Protein AF-A0A351T6T7-F1 (afdb_monomer)

pLDDT: mean 95.89, std 3.23, range [69.88, 98.38]

Secondary structure (DSSP, 8-state):
-HHHHHHHHHHHHHTT----HHHHHHHHHHHHHHHHS-GGGS-HHHHHHHHHHHHHHHHHHHHHHHHHHHHHIIIIITSSSHHHHHHHHHHHHHHHHH-

Mean predicted aligned error: 4.08 Å

Foldseek 3Di:
DVVQLVVVVVVCVVVVHDDDSVVSVVVVVQVVQCVVPHNVSDPVVVVVVVVVCVVVVVVVVVVVVVVVVVCCCVQAVPDPPNPVSCVPVVVVVVVVVVD

Radius of gyration: 21.48 Å; Cα contacts (8 Å, |Δi|>4): 43; chains: 1; bounding box: 45×31×56 Å

Structure (mmCIF, N/CA/C/O backbone):
data_AF-A0A351T6T7-F1
#
_entry.i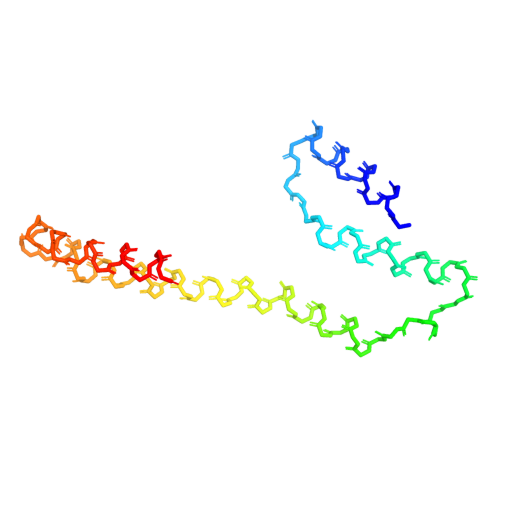d   AF-A0A351T6T7-F1
#
loop_
_atom_site.group_PDB
_atom_site.id
_atom_site.type_symbol
_atom_site.label_atom_id
_atom_site.label_alt_id
_atom_site.label_comp_id
_atom_site.label_asym_id
_atom_site.label_entity_id
_atom_site.label_seq_id
_atom_site.pdbx_PDB_ins_code
_atom_site.Cartn_x
_atom_site.Cartn_y
_atom_site.Cartn_z
_atom_site.occupancy
_atom_site.B_iso_or_equiv
_atom_site.auth_seq_id
_atom_site.auth_comp_id
_atom_site.auth_asym_id
_atom_site.auth_atom_id
_atom_site.pdbx_PDB_model_num
ATOM 1 N N . ALA A 1 1 ? 16.573 1.457 -13.685 1.00 89.25 1 ALA A N 1
ATOM 2 C CA . ALA A 1 1 ? 15.452 1.278 -12.738 1.00 89.25 1 ALA A CA 1
ATOM 3 C C . ALA A 1 1 ? 15.677 1.988 -11.398 1.00 89.25 1 ALA A C 1
ATOM 5 O O . ALA A 1 1 ? 15.008 2.983 -11.159 1.00 89.25 1 ALA A O 1
ATOM 6 N N . LEU A 1 2 ? 16.620 1.540 -10.552 1.00 95.50 2 LEU A N 1
ATOM 7 C CA . LEU A 1 2 ? 16.815 2.083 -9.192 1.00 95.50 2 LEU A CA 1
ATOM 8 C C . LEU A 1 2 ? 17.095 3.592 -9.154 1.00 95.50 2 LEU A C 1
ATOM 10 O O . LEU A 1 2 ? 16.446 4.296 -8.395 1.00 95.50 2 LEU A O 1
ATOM 14 N N . LEU A 1 3 ? 17.999 4.094 -10.006 1.00 97.19 3 LEU A N 1
ATOM 15 C CA . LEU A 1 3 ? 18.301 5.531 -10.079 1.00 97.19 3 LEU A CA 1
ATOM 16 C C . LEU A 1 3 ? 17.068 6.364 -10.452 1.00 97.19 3 LEU A C 1
ATOM 18 O O . LEU A 1 3 ? 16.775 7.349 -9.789 1.00 97.19 3 LEU A O 1
ATOM 22 N N . ALA A 1 4 ? 16.311 5.940 -11.468 1.00 96.31 4 ALA A N 1
ATOM 23 C CA . ALA A 1 4 ? 15.098 6.636 -11.893 1.00 96.31 4 ALA A CA 1
ATOM 24 C C . ALA A 1 4 ? 14.037 6.665 -10.780 1.00 96.31 4 ALA A C 1
ATOM 26 O O . ALA A 1 4 ? 13.500 7.725 -10.470 1.00 96.31 4 ALA A O 1
ATOM 27 N N . ALA A 1 5 ? 13.781 5.519 -10.138 1.00 96.69 5 ALA A N 1
ATOM 28 C CA . ALA A 1 5 ? 12.847 5.437 -9.019 1.00 96.69 5 ALA A CA 1
ATOM 29 C C . ALA A 1 5 ? 13.321 6.278 -7.822 1.00 96.69 5 ALA A C 1
ATOM 31 O O . ALA A 1 5 ? 12.529 7.016 -7.252 1.00 96.69 5 ALA A O 1
ATOM 32 N N . GLY A 1 6 ? 14.608 6.219 -7.470 1.00 96.62 6 GLY A N 1
ATOM 33 C CA . GLY A 1 6 ? 15.187 6.9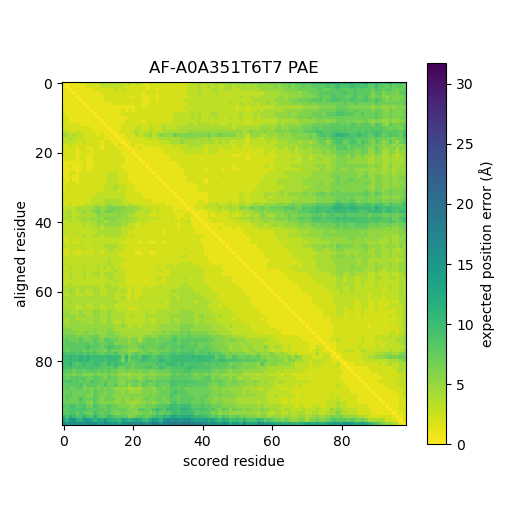93 -6.372 1.00 96.62 6 GLY A CA 1
ATOM 34 C C . GLY A 1 6 ? 15.095 8.500 -6.599 1.00 96.62 6 GLY A C 1
ATOM 35 O O . GLY A 1 6 ? 14.616 9.213 -5.723 1.00 96.62 6 GLY A O 1
ATOM 36 N N . ILE A 1 7 ? 15.475 8.984 -7.786 1.00 97.75 7 ILE A N 1
ATOM 37 C CA . ILE A 1 7 ? 15.372 10.408 -8.143 1.00 97.75 7 ILE A CA 1
ATOM 38 C C . ILE A 1 7 ? 13.914 10.870 -8.062 1.00 97.75 7 ILE A C 1
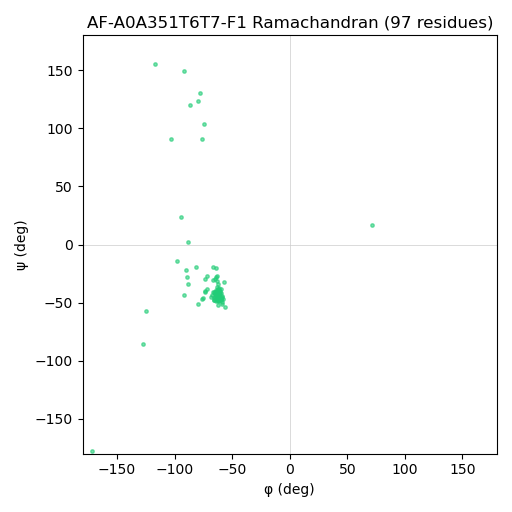ATOM 40 O O . ILE A 1 7 ? 13.629 11.885 -7.428 1.00 97.75 7 ILE A O 1
ATOM 44 N N . TRP A 1 8 ? 12.984 10.106 -8.642 1.00 96.81 8 TRP A N 1
ATOM 45 C CA . TRP A 1 8 ? 11.560 10.433 -8.583 1.00 96.81 8 TRP A CA 1
ATOM 46 C C . TRP A 1 8 ? 11.037 10.499 -7.145 1.00 96.81 8 TRP A C 1
ATOM 48 O O . TRP A 1 8 ? 10.379 11.466 -6.769 1.00 96.81 8 TRP A O 1
ATOM 58 N N . LEU A 1 9 ? 11.377 9.509 -6.320 1.00 97.44 9 LEU A N 1
ATOM 59 C CA . LEU A 1 9 ? 10.950 9.456 -4.925 1.00 97.44 9 LEU A CA 1
ATOM 60 C C . LEU A 1 9 ? 11.537 10.594 -4.092 1.00 97.44 9 LEU A C 1
ATOM 62 O O . LEU A 1 9 ? 10.809 11.187 -3.297 1.00 97.44 9 LEU A O 1
ATOM 66 N N . HIS A 1 10 ? 12.810 10.941 -4.285 1.00 97.56 10 HIS A N 1
ATOM 67 C CA . HIS A 1 10 ? 13.425 12.073 -3.593 1.00 97.56 10 HIS A CA 1
ATOM 68 C C . HIS A 1 10 ? 12.772 13.398 -3.984 1.00 97.56 10 HIS A C 1
ATOM 70 O O . HIS A 1 10 ? 12.457 14.195 -3.101 1.00 97.56 10 HIS A O 1
ATOM 76 N N . MET A 1 11 ? 12.505 13.614 -5.274 1.00 98.06 11 MET A N 1
ATOM 77 C CA . MET A 1 11 ? 11.798 14.814 -5.730 1.00 98.06 11 MET A CA 1
ATOM 78 C C . MET A 1 11 ? 10.376 14.879 -5.167 1.00 98.06 11 MET A C 1
ATOM 80 O O . MET A 1 11 ? 9.991 15.905 -4.614 1.00 98.06 11 MET A O 1
ATOM 84 N N . ALA A 1 12 ? 9.614 13.786 -5.252 1.00 97.25 12 ALA A N 1
ATOM 85 C CA . ALA A 1 12 ? 8.255 13.719 -4.719 1.00 97.25 12 ALA A CA 1
ATOM 86 C C . ALA A 1 12 ? 8.213 13.963 -3.202 1.00 97.25 12 ALA A C 1
ATOM 88 O O . ALA A 1 12 ? 7.360 14.702 -2.716 1.00 97.25 12 ALA A O 1
ATOM 89 N N . THR A 1 13 ? 9.180 13.409 -2.467 1.00 97.00 13 THR A N 1
ATOM 90 C CA . THR A 1 13 ? 9.325 13.632 -1.022 1.00 97.00 13 THR A CA 1
ATOM 91 C C . THR A 1 13 ? 9.652 15.093 -0.717 1.00 97.00 13 THR A C 1
ATOM 93 O O . THR A 1 13 ? 9.053 15.667 0.187 1.00 97.00 13 THR A O 1
ATOM 96 N N . TYR A 1 14 ? 10.550 15.719 -1.487 1.00 97.94 14 TYR A N 1
ATOM 97 C CA . TYR A 1 14 ? 10.925 17.126 -1.308 1.00 97.94 14 TYR A CA 1
ATOM 98 C C . TYR A 1 14 ? 9.729 18.076 -1.456 1.00 97.94 14 TYR A C 1
ATOM 100 O O . TYR A 1 14 ? 9.604 19.030 -0.693 1.00 97.94 14 TYR A O 1
ATOM 108 N N . ILE A 1 15 ? 8.819 17.788 -2.390 1.00 97.31 15 ILE A N 1
ATOM 109 C CA . ILE A 1 15 ? 7.603 18.590 -2.603 1.00 97.31 15 ILE A CA 1
ATOM 110 C C . ILE A 1 15 ? 6.409 18.142 -1.739 1.00 97.31 15 ILE A C 1
ATOM 112 O O . ILE A 1 15 ? 5.319 18.691 -1.879 1.00 97.31 15 ILE A O 1
ATOM 116 N N . GLY A 1 16 ? 6.580 17.138 -0.871 1.00 96.38 16 GLY A N 1
ATOM 117 C CA . GLY A 1 16 ? 5.520 16.616 -0.002 1.00 96.38 16 GLY A CA 1
ATOM 118 C C . GLY A 1 16 ? 4.425 15.815 -0.720 1.00 96.38 16 GLY A C 1
ATOM 119 O O . GLY A 1 16 ? 3.349 15.613 -0.158 1.00 96.38 16 GLY A O 1
ATOM 120 N N . ALA A 1 17 ? 4.666 15.357 -1.950 1.00 97.31 17 ALA A N 1
ATOM 121 C CA . ALA A 1 17 ? 3.695 14.580 -2.713 1.00 97.31 17 ALA A CA 1
ATOM 122 C C . ALA A 1 17 ? 3.681 13.107 -2.252 1.00 97.31 17 ALA A C 1
ATOM 124 O O . ALA A 1 17 ? 4.716 12.434 -2.321 1.00 97.31 17 ALA A O 1
ATOM 125 N N . PRO A 1 18 ? 2.524 12.556 -1.835 1.00 96.12 18 PRO A N 1
ATOM 126 C CA . PRO A 1 18 ? 2.417 11.146 -1.483 1.00 96.12 18 PRO A CA 1
ATOM 127 C C . PRO A 1 18 ? 2.427 10.293 -2.756 1.00 96.12 18 PRO A C 1
ATOM 129 O O . PRO A 1 18 ? 1.435 10.205 -3.479 1.00 96.12 18 PRO A O 1
ATOM 132 N N . VAL A 1 19 ? 3.560 9.652 -3.037 1.00 96.81 19 VAL A N 1
ATOM 133 C CA . VAL A 1 19 ? 3.741 8.781 -4.208 1.00 96.81 19 VAL A CA 1
ATOM 134 C C . VAL A 1 19 ? 4.032 7.340 -3.799 1.00 96.81 19 VAL A C 1
ATOM 136 O O . VAL A 1 19 ? 4.559 7.063 -2.724 1.00 96.81 19 VAL A O 1
ATOM 139 N N . SER A 1 20 ? 3.716 6.394 -4.684 1.00 96.44 20 SER A N 1
ATOM 140 C CA . SER A 1 20 ? 3.981 4.976 -4.444 1.00 96.44 20 SER A CA 1
ATOM 141 C C . SER A 1 20 ? 5.395 4.575 -4.876 1.00 96.44 20 SER A C 1
ATOM 143 O O . SER A 1 20 ? 5.744 4.633 -6.059 1.00 96.44 20 SER A O 1
ATOM 145 N N . THR A 1 21 ? 6.190 4.077 -3.926 1.00 96.06 21 THR A N 1
ATOM 146 C CA . THR A 1 21 ? 7.516 3.481 -4.173 1.00 96.06 21 THR A CA 1
ATOM 147 C C . THR A 1 21 ? 7.431 2.236 -5.057 1.00 96.06 21 THR A C 1
ATOM 149 O O . THR A 1 21 ? 8.231 2.083 -5.980 1.00 96.06 21 THR A O 1
ATOM 152 N N . THR A 1 22 ? 6.412 1.395 -4.853 1.00 96.38 22 THR A N 1
ATOM 153 C CA . THR A 1 22 ? 6.161 0.182 -5.645 1.00 96.38 22 THR A CA 1
ATOM 154 C C . THR A 1 22 ? 5.898 0.501 -7.117 1.00 96.38 22 THR A C 1
ATOM 156 O O . THR A 1 22 ? 6.530 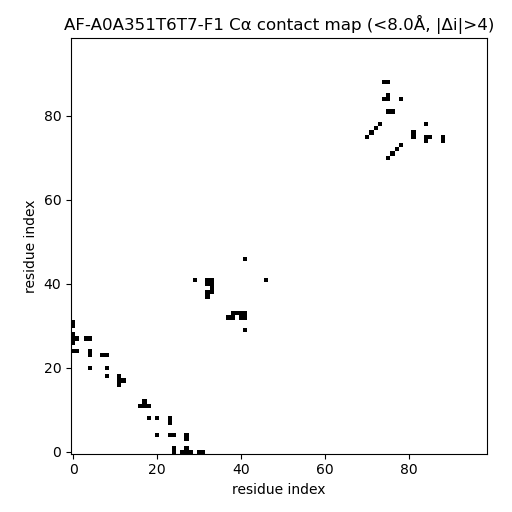-0.090 -7.989 1.00 96.38 22 THR A O 1
ATOM 159 N N . HIS A 1 23 ? 5.024 1.468 -7.416 1.00 96.31 23 HIS A N 1
ATOM 160 C CA . HIS A 1 23 ? 4.761 1.870 -8.804 1.00 96.31 23 HIS A CA 1
ATOM 161 C C . HIS A 1 23 ? 6.008 2.473 -9.457 1.00 96.31 23 HIS A C 1
ATOM 163 O O . HIS A 1 23 ? 6.309 2.177 -10.612 1.00 96.31 23 HIS A O 1
ATOM 169 N N . SER A 1 24 ? 6.762 3.269 -8.695 1.00 96.81 24 SER A N 1
ATOM 170 C CA . SER A 1 24 ? 7.978 3.930 -9.174 1.00 96.81 24 SER A CA 1
ATOM 171 C C . SER A 1 24 ? 9.046 2.921 -9.607 1.00 96.81 24 SER A C 1
ATOM 173 O O . SER A 1 24 ? 9.619 3.058 -10.689 1.00 96.81 24 SER A O 1
ATOM 175 N N . ILE A 1 25 ? 9.296 1.872 -8.809 1.00 97.44 25 ILE A N 1
ATOM 176 C CA . ILE A 1 25 ? 10.283 0.849 -9.178 1.00 97.44 25 ILE A CA 1
ATOM 177 C C . ILE A 1 25 ? 9.782 -0.067 -10.298 1.00 97.44 25 ILE A C 1
ATOM 179 O O . ILE A 1 25 ? 10.549 -0.350 -11.216 1.00 97.44 25 ILE A O 1
ATOM 183 N N . VAL A 1 26 ? 8.505 -0.474 -10.280 1.00 97.56 26 VAL A N 1
ATOM 184 C CA . VAL A 1 26 ? 7.918 -1.314 -11.341 1.00 97.56 26 VAL A CA 1
ATOM 185 C C . VAL A 1 26 ? 7.975 -0.590 -12.686 1.00 97.56 26 VAL A C 1
ATOM 187 O O . VAL A 1 26 ? 8.485 -1.153 -13.653 1.00 97.56 26 VAL A O 1
ATOM 190 N N . GLY A 1 27 ? 7.550 0.675 -12.741 1.00 96.56 27 GLY A N 1
ATOM 191 C CA . GLY A 1 27 ? 7.652 1.500 -13.946 1.00 96.56 27 GLY A CA 1
ATOM 192 C C . GLY A 1 27 ? 9.102 1.710 -14.391 1.00 96.56 27 GLY A C 1
ATOM 193 O O . GLY A 1 27 ? 9.406 1.610 -15.577 1.00 96.56 27 GLY A O 1
ATOM 194 N N . GLY A 1 28 ? 10.023 1.913 -13.443 1.00 97.25 28 GLY A N 1
ATOM 195 C CA . GLY A 1 28 ? 11.452 2.053 -13.730 1.00 97.25 28 GLY A CA 1
ATOM 196 C C . GLY A 1 28 ? 12.123 0.782 -14.268 1.00 97.25 28 GLY A C 1
ATOM 197 O O . GLY A 1 28 ? 13.097 0.892 -15.016 1.00 97.25 28 GLY A O 1
ATOM 198 N N . VAL A 1 29 ? 11.652 -0.412 -13.890 1.00 96.94 29 VAL A N 1
ATOM 199 C CA . VAL A 1 29 ? 12.102 -1.698 -14.459 1.00 96.94 29 VAL A CA 1
ATOM 200 C C . VAL A 1 29 ? 11.483 -1.914 -15.837 1.00 96.94 29 VAL A C 1
ATOM 202 O O . VAL A 1 29 ? 12.211 -2.222 -16.778 1.00 96.94 29 VAL A O 1
ATOM 205 N N . LEU A 1 30 ? 10.172 -1.685 -15.968 1.00 97.31 30 LEU A N 1
ATOM 206 C CA . LEU A 1 30 ? 9.436 -1.806 -17.227 1.00 97.31 30 LEU A CA 1
ATOM 207 C C . LEU A 1 30 ? 10.055 -0.918 -18.314 1.00 97.31 30 LEU A C 1
ATOM 209 O O . LEU A 1 30 ? 10.443 -1.407 -19.370 1.00 97.31 30 LEU A O 1
ATOM 213 N N . GLY A 1 31 ? 10.215 0.375 -18.023 1.00 96.75 31 GLY A N 1
ATOM 214 C CA . GLY A 1 31 ? 10.782 1.342 -18.959 1.00 96.75 31 GLY A CA 1
ATOM 215 C C . GLY A 1 31 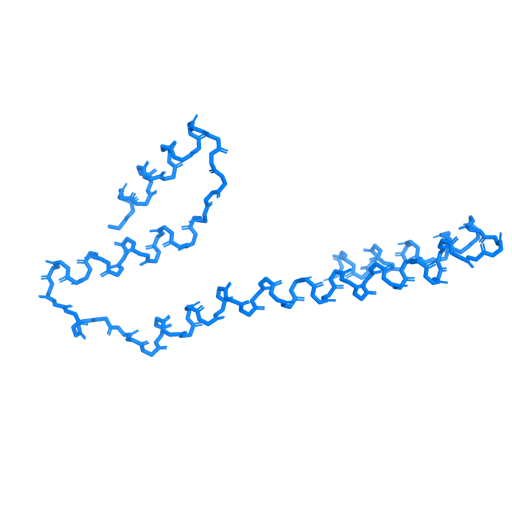? 12.232 1.036 -19.325 1.00 96.75 31 GLY A C 1
ATOM 216 O O . GLY A 1 31 ? 12.607 1.195 -20.480 1.00 96.75 31 GLY A O 1
ATOM 217 N N . ALA A 1 32 ? 13.038 0.540 -18.378 1.00 96.69 32 ALA A N 1
ATOM 218 C CA . ALA A 1 32 ? 14.414 0.140 -18.665 1.00 96.69 32 ALA A CA 1
ATOM 219 C C . ALA A 1 32 ? 14.485 -1.065 -19.614 1.00 96.69 32 ALA A C 1
ATOM 221 O O . ALA A 1 32 ? 15.328 -1.060 -20.501 1.00 96.69 32 ALA A O 1
ATOM 222 N N . GLY A 1 33 ? 13.608 -2.062 -19.446 1.00 96.44 33 GLY A N 1
ATOM 223 C CA . GLY A 1 33 ? 13.523 -3.208 -20.356 1.00 96.44 33 GLY A CA 1
ATOM 224 C C . GLY A 1 33 ? 13.061 -2.804 -21.755 1.00 96.44 33 GLY A C 1
ATOM 225 O O . GLY A 1 33 ? 13.688 -3.173 -22.743 1.00 96.44 33 GLY A O 1
ATOM 226 N N . ILE A 1 34 ? 12.013 -1.979 -21.838 1.00 97.75 34 ILE A N 1
ATOM 227 C CA . ILE A 1 34 ? 11.499 -1.484 -23.123 1.00 97.75 34 ILE A CA 1
ATOM 228 C C . ILE A 1 34 ? 12.562 -0.664 -23.861 1.00 97.75 34 ILE A C 1
ATOM 230 O O . ILE A 1 34 ? 12.729 -0.822 -25.065 1.00 97.75 34 ILE A O 1
ATOM 234 N N . ALA A 1 35 ? 13.283 0.203 -23.147 1.00 97.38 35 ALA A N 1
ATOM 235 C CA . ALA A 1 35 ? 14.311 1.052 -23.739 1.00 97.38 35 ALA A CA 1
ATOM 236 C C . ALA A 1 35 ? 15.574 0.282 -24.157 1.00 97.38 35 ALA A C 1
ATOM 238 O O . ALA A 1 35 ? 16.289 0.746 -25.042 1.00 97.38 35 ALA A O 1
ATOM 239 N N . SER A 1 36 ? 15.882 -0.849 -23.512 1.00 97.31 36 SER A N 1
ATOM 240 C CA . SER A 1 36 ? 17.081 -1.637 -23.817 1.00 97.31 36 SER A CA 1
ATOM 241 C C . SER A 1 36 ? 16.869 -2.688 -24.904 1.00 97.31 36 SER A C 1
ATOM 243 O O . SER A 1 36 ? 17.832 -3.035 -25.584 1.00 97.31 36 SER A O 1
ATOM 245 N N . VAL A 1 37 ? 15.646 -3.202 -25.059 1.00 96.56 37 VAL A N 1
ATOM 246 C CA . VAL A 1 37 ? 15.317 -4.252 -26.031 1.00 96.56 37 VAL A CA 1
ATOM 247 C C . VAL A 1 37 ? 14.138 -3.809 -26.892 1.00 96.56 37 VAL A C 1
ATOM 249 O O . VAL A 1 37 ? 14.341 -3.269 -27.974 1.00 96.56 37 VAL A O 1
ATOM 252 N N . ASP A 1 38 ? 12.914 -4.031 -26.417 1.00 95.88 38 ASP A N 1
ATOM 253 C CA . ASP A 1 38 ? 11.661 -3.618 -27.042 1.00 95.88 38 ASP A CA 1
ATOM 254 C C . ASP A 1 38 ? 10.489 -3.878 -26.075 1.00 95.88 38 ASP A C 1
ATOM 256 O O . ASP A 1 38 ? 10.659 -4.346 -24.948 1.00 95.88 38 ASP A O 1
ATOM 260 N N . VAL A 1 39 ? 9.262 -3.601 -26.515 1.00 96.69 39 VAL A N 1
ATOM 261 C CA . VAL A 1 39 ? 8.038 -3.853 -25.735 1.00 96.69 39 VAL A CA 1
ATOM 262 C C . VAL A 1 39 ? 7.730 -5.336 -25.493 1.00 96.69 39 VAL A C 1
ATOM 264 O O . VAL A 1 39 ? 6.974 -5.655 -24.575 1.00 96.69 39 VAL A O 1
ATOM 267 N N . ASN A 1 40 ? 8.291 -6.251 -26.281 1.00 96.25 40 ASN A N 1
ATOM 268 C CA . ASN A 1 40 ? 8.038 -7.689 -26.179 1.00 96.25 40 ASN A CA 1
ATOM 269 C C . ASN A 1 40 ? 8.873 -8.349 -25.076 1.00 96.25 40 ASN A C 1
ATOM 271 O O . ASN A 1 40 ? 8.498 -9.417 -24.594 1.00 96.25 40 ASN A O 1
ATOM 275 N N . VAL A 1 41 ? 9.961 -7.711 -24.625 1.00 96.38 41 VAL A N 1
ATOM 276 C CA . VAL A 1 41 ? 10.768 -8.200 -23.489 1.00 96.38 41 VAL A CA 1
ATOM 277 C C . VAL A 1 41 ? 9.985 -8.211 -22.167 1.00 96.38 41 VAL A C 1
ATOM 279 O O . VAL A 1 41 ? 10.351 -8.894 -21.209 1.00 96.38 41 VAL A O 1
ATOM 282 N N . VAL A 1 42 ? 8.897 -7.441 -22.095 1.00 96.38 42 VAL A N 1
ATOM 283 C CA . VAL A 1 42 ? 8.042 -7.336 -20.915 1.00 96.38 42 VAL A CA 1
ATOM 284 C C . VAL A 1 42 ? 7.115 -8.546 -20.810 1.00 96.38 42 VAL A C 1
ATOM 286 O O . VAL A 1 42 ? 6.349 -8.860 -21.718 1.00 96.38 42 VAL A O 1
ATOM 289 N N . ASN A 1 43 ? 7.069 -9.161 -19.625 1.00 96.56 43 ASN A N 1
ATOM 290 C CA . ASN A 1 43 ? 6.018 -10.120 -19.300 1.00 96.56 43 ASN A CA 1
ATOM 291 C C . ASN A 1 43 ? 4.699 -9.394 -18.978 1.00 96.56 43 ASN A C 1
ATOM 293 O O . ASN A 1 43 ? 4.411 -9.055 -17.824 1.00 96.56 43 ASN A O 1
ATOM 297 N N . TRP A 1 44 ? 3.879 -9.185 -20.008 1.00 97.00 44 TRP A N 1
ATOM 298 C CA . TRP A 1 44 ? 2.590 -8.496 -19.901 1.00 97.00 44 TRP A CA 1
ATOM 299 C C . TRP A 1 44 ? 1.573 -9.216 -19.013 1.00 97.00 44 TRP A C 1
ATOM 301 O O . TRP A 1 44 ? 0.741 -8.564 -18.387 1.00 97.00 44 TRP A O 1
ATOM 311 N N . MET A 1 45 ? 1.666 -10.542 -18.883 1.00 97.62 45 MET A N 1
ATOM 312 C CA . MET A 1 45 ? 0.792 -11.3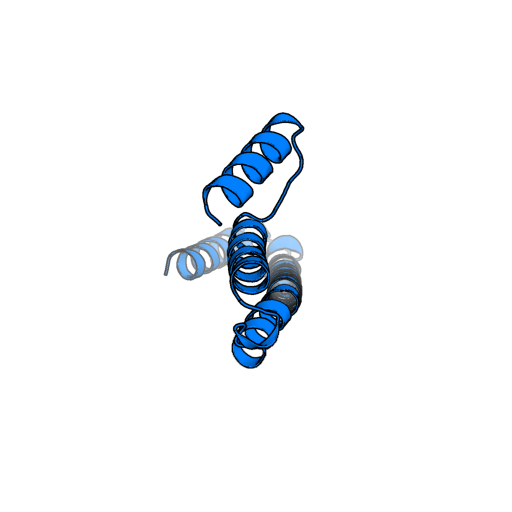06 -17.991 1.00 97.62 45 MET A CA 1
ATOM 313 C C . MET A 1 45 ? 1.082 -10.989 -16.522 1.00 97.62 45 MET A C 1
ATOM 315 O O . MET A 1 45 ? 0.164 -10.749 -15.737 1.00 97.62 45 MET A O 1
ATOM 319 N N . THR A 1 46 ? 2.359 -10.948 -16.146 1.00 97.12 46 THR A N 1
ATOM 320 C CA . THR A 1 46 ? 2.777 -10.545 -14.799 1.00 97.12 46 THR A CA 1
ATOM 321 C C . THR A 1 46 ? 2.480 -9.069 -14.557 1.00 97.12 46 THR A C 1
ATOM 323 O O . THR A 1 46 ? 1.928 -8.729 -13.512 1.00 97.12 46 THR A O 1
ATOM 326 N N . MET A 1 47 ? 2.763 -8.200 -15.531 1.00 97.31 47 MET A N 1
ATOM 327 C CA . MET A 1 47 ? 2.456 -6.772 -15.424 1.00 97.31 47 MET A CA 1
ATOM 328 C C . MET A 1 47 ? 0.953 -6.528 -15.226 1.00 97.31 47 MET A C 1
ATOM 330 O O . MET A 1 47 ? 0.570 -5.743 -14.362 1.00 97.31 47 MET A O 1
ATOM 334 N N . GLY A 1 48 ? 0.094 -7.258 -15.944 1.00 97.75 48 GLY A N 1
ATOM 335 C CA . GLY A 1 48 ? -1.358 -7.201 -15.772 1.00 97.75 48 GLY A CA 1
ATOM 336 C C . GLY A 1 48 ? -1.811 -7.614 -14.369 1.00 97.75 48 GLY A C 1
ATOM 337 O O . GLY A 1 48 ? -2.654 -6.943 -13.778 1.00 97.75 48 GLY A O 1
ATOM 338 N N . LYS A 1 49 ? -1.210 -8.660 -13.783 1.00 98.00 49 LYS A N 1
ATOM 339 C CA . LYS A 1 49 ? -1.485 -9.065 -12.389 1.00 98.00 49 LYS A CA 1
ATOM 340 C C . LYS A 1 49 ? -1.074 -7.988 -11.381 1.00 98.00 49 LYS A C 1
ATOM 342 O O . LYS A 1 49 ? -1.800 -7.748 -10.419 1.00 98.00 49 LYS A O 1
ATOM 347 N N . ILE A 1 50 ? 0.063 -7.329 -11.608 1.00 97.62 50 ILE A N 1
ATOM 348 C CA . ILE A 1 50 ? 0.532 -6.214 -10.773 1.00 97.62 50 ILE A CA 1
ATOM 349 C C . ILE A 1 50 ? -0.427 -5.021 -10.893 1.00 97.62 50 ILE A C 1
ATOM 351 O O . ILE A 1 50 ? -0.878 -4.496 -9.882 1.00 97.62 50 ILE A O 1
ATOM 355 N N . ALA A 1 51 ? -0.802 -4.631 -12.111 1.00 97.00 51 ALA A N 1
ATOM 356 C CA . ALA A 1 51 ? -1.744 -3.536 -12.329 1.00 97.00 51 ALA A CA 1
ATOM 357 C C . ALA A 1 51 ? -3.122 -3.818 -11.708 1.00 97.00 51 ALA A C 1
ATOM 359 O O . ALA A 1 51 ? -3.718 -2.938 -11.087 1.00 97.00 51 ALA A O 1
ATOM 360 N N . ALA A 1 52 ? -3.611 -5.056 -11.808 1.00 98.00 52 ALA A N 1
ATOM 361 C CA . ALA A 1 52 ? -4.853 -5.462 -11.160 1.00 98.00 52 ALA A CA 1
ATOM 362 C C . ALA A 1 52 ? -4.765 -5.336 -9.630 1.00 98.00 52 ALA A C 1
ATOM 364 O O . ALA A 1 52 ? -5.706 -4.850 -8.999 1.00 98.00 52 ALA A O 1
ATOM 365 N N . SER A 1 53 ? -3.634 -5.709 -9.018 1.00 97.19 53 SER A N 1
ATOM 366 C CA . SER A 1 53 ? -3.466 -5.600 -7.564 1.00 97.19 53 SER A CA 1
ATOM 367 C C . SER A 1 53 ? -3.474 -4.148 -7.075 1.00 97.19 53 SER A C 1
ATOM 369 O O . SER A 1 53 ? -3.959 -3.890 -5.971 1.00 97.19 53 SER A O 1
ATOM 371 N N . TRP A 1 54 ? -3.034 -3.189 -7.898 1.00 96.69 54 TRP A N 1
ATOM 372 C CA . TRP A 1 54 ? -3.088 -1.756 -7.580 1.00 96.69 54 TRP A CA 1
ATOM 373 C C . TRP A 1 54 ? -4.511 -1.219 -7.435 1.00 96.69 54 TRP A C 1
ATOM 375 O O . TRP A 1 54 ? -4.724 -0.279 -6.675 1.00 96.69 54 TRP A O 1
ATOM 385 N N . VAL A 1 55 ? -5.482 -1.824 -8.122 1.00 97.00 55 VAL A N 1
ATOM 386 C CA . VAL A 1 55 ? -6.903 -1.455 -8.022 1.00 97.00 55 VAL A CA 1
ATOM 387 C C . VAL A 1 55 ? -7.609 -2.285 -6.954 1.00 97.00 55 VAL A C 1
ATOM 389 O O . VAL A 1 55 ? -8.364 -1.752 -6.142 1.00 97.00 55 VAL A O 1
ATOM 392 N N . ILE A 1 56 ? -7.343 -3.591 -6.920 1.00 97.81 56 ILE A N 1
ATOM 393 C CA . ILE A 1 56 ? -8.001 -4.515 -5.992 1.00 97.81 56 ILE A CA 1
ATOM 394 C C . ILE A 1 56 ? -7.642 -4.180 -4.539 1.00 97.81 56 ILE A C 1
ATOM 396 O O . ILE A 1 56 ? -8.520 -4.202 -3.678 1.00 97.81 56 ILE A O 1
ATOM 400 N N . SER A 1 57 ? -6.383 -3.835 -4.252 1.00 96.62 57 SER A N 1
ATOM 401 C CA . SER A 1 57 ? -5.938 -3.625 -2.867 1.00 96.62 57 SER A CA 1
ATOM 402 C C . SER A 1 57 ? -6.617 -2.423 -2.192 1.00 96.62 57 SER A C 1
ATOM 404 O O . SER A 1 57 ? -7.137 -2.605 -1.092 1.00 96.62 57 SER A O 1
ATOM 406 N N . PRO A 1 58 ? -6.708 -1.224 -2.810 1.00 96.44 58 PRO A N 1
ATOM 407 C CA . PRO A 1 58 ? -7.466 -0.111 -2.234 1.00 96.44 58 PRO A CA 1
ATOM 408 C C . PRO A 1 58 ? -8.959 -0.408 -2.079 1.00 96.44 58 PRO A C 1
ATOM 410 O O . PRO A 1 58 ? -9.550 -0.024 -1.073 1.00 96.44 58 PRO A O 1
ATOM 413 N N . VAL A 1 59 ? -9.568 -1.116 -3.037 1.00 98.25 59 VAL A N 1
ATOM 414 C CA . VAL A 1 59 ? -10.991 -1.489 -2.970 1.00 98.25 59 VAL A CA 1
ATOM 415 C C . VAL A 1 59 ? -11.252 -2.424 -1.791 1.00 98.25 59 VAL A C 1
ATOM 417 O O . VAL A 1 59 ? -12.149 -2.166 -0.988 1.00 98.25 59 VAL A O 1
ATOM 420 N N . LEU A 1 60 ? -10.445 -3.476 -1.641 1.00 98.00 60 LEU A N 1
ATOM 421 C CA . LEU A 1 60 ? -10.551 -4.393 -0.507 1.00 98.00 60 LEU A CA 1
ATOM 422 C C . LEU A 1 60 ? -10.230 -3.696 0.817 1.00 98.00 60 LEU A C 1
ATOM 424 O O . LEU A 1 60 ? -10.952 -3.894 1.792 1.00 98.00 60 LEU A O 1
ATOM 428 N N . GLY A 1 61 ? -9.205 -2.843 0.849 1.00 97.38 61 GLY A N 1
ATOM 429 C CA . GLY A 1 61 ? -8.869 -2.042 2.026 1.00 97.38 61 GLY A CA 1
ATOM 430 C C . GLY A 1 61 ? -10.028 -1.143 2.458 1.00 97.38 61 GLY A C 1
ATOM 431 O O . GLY A 1 61 ? -10.391 -1.127 3.633 1.00 97.38 61 GLY A O 1
ATOM 432 N N . GLY A 1 62 ? -10.668 -0.461 1.505 1.00 98.06 62 GLY A N 1
ATOM 433 C CA . GLY A 1 62 ? -11.854 0.358 1.751 1.00 98.06 62 GLY A CA 1
ATOM 434 C C . GLY A 1 62 ? -13.047 -0.459 2.250 1.00 98.06 62 GLY A C 1
ATOM 435 O O . GLY A 1 62 ? -13.705 -0.058 3.210 1.00 98.06 62 GLY A O 1
ATOM 436 N N . LEU A 1 63 ? -13.298 -1.629 1.656 1.00 98.38 63 LEU A N 1
ATOM 437 C CA . LEU A 1 63 ? -14.370 -2.529 2.085 1.00 98.38 63 LEU A CA 1
ATOM 438 C C . LEU A 1 63 ? -14.157 -3.023 3.522 1.00 98.38 63 LEU A C 1
ATOM 440 O O . LEU A 1 63 ? -15.071 -2.946 4.344 1.00 98.38 63 LEU A O 1
ATOM 444 N N . ILE A 1 64 ? -12.949 -3.491 3.843 1.00 96.81 64 ILE A N 1
ATOM 445 C CA . ILE A 1 64 ? -12.599 -3.961 5.189 1.00 96.81 64 ILE A CA 1
ATOM 446 C C . ILE A 1 64 ? -12.718 -2.812 6.196 1.00 96.81 64 ILE A C 1
ATOM 448 O O . ILE A 1 64 ? -13.330 -2.991 7.248 1.00 96.81 64 ILE A O 1
ATOM 452 N N . ALA A 1 65 ? -12.213 -1.619 5.865 1.00 97.25 65 ALA A N 1
ATOM 453 C CA . ALA A 1 65 ? -12.329 -0.442 6.723 1.00 97.25 65 ALA A CA 1
ATOM 454 C C . ALA A 1 65 ? -13.795 -0.057 6.986 1.00 97.25 65 ALA A C 1
ATOM 456 O O . ALA A 1 65 ? -14.162 0.242 8.125 1.00 97.25 65 ALA A O 1
ATOM 457 N N . ALA A 1 66 ? -14.654 -0.114 5.964 1.00 98.12 66 ALA A N 1
ATOM 458 C CA . ALA A 1 66 ? -16.080 0.166 6.102 1.00 98.12 66 ALA A CA 1
ATOM 459 C C . ALA A 1 66 ? -16.783 -0.853 7.015 1.00 98.12 66 ALA A C 1
ATOM 461 O O . ALA A 1 66 ? -17.532 -0.459 7.914 1.00 98.12 66 ALA A O 1
ATOM 462 N N . LEU A 1 67 ? -16.508 -2.150 6.836 1.00 97.19 67 LEU A N 1
ATOM 463 C CA . LEU A 1 67 ? -17.047 -3.214 7.691 1.00 97.19 67 LEU A CA 1
ATOM 464 C C . LEU A 1 67 ? -16.567 -3.072 9.139 1.00 97.19 67 LEU A C 1
ATOM 466 O O . LEU A 1 67 ? -17.362 -3.192 10.074 1.00 97.19 67 LEU A O 1
ATOM 470 N N . PHE A 1 68 ? -15.288 -2.758 9.331 1.00 95.88 68 PHE A N 1
ATOM 471 C CA . PHE A 1 68 ? -14.705 -2.543 10.649 1.00 95.88 68 PHE A CA 1
ATOM 472 C C . PHE A 1 68 ? -15.337 -1.343 11.364 1.00 95.88 68 PHE A C 1
ATOM 474 O O . PHE A 1 68 ? -15.720 -1.433 12.534 1.00 95.88 68 PHE A O 1
ATOM 481 N N . LEU A 1 69 ? -15.545 -0.235 10.648 1.00 96.69 69 LEU A N 1
ATOM 482 C CA . LEU A 1 69 ? -16.234 0.937 11.180 1.00 96.69 69 LEU A CA 1
ATOM 483 C C . LEU A 1 69 ? -17.695 0.628 11.538 1.00 96.69 69 LEU A C 1
ATOM 485 O O . LEU A 1 69 ? -18.167 1.046 12.599 1.00 96.69 69 LEU A O 1
ATOM 489 N N . ALA A 1 70 ? -18.410 -0.113 10.688 1.00 97.62 70 ALA A N 1
ATOM 490 C CA . ALA A 1 70 ? -19.784 -0.540 10.958 1.00 97.62 70 ALA A CA 1
ATOM 491 C C . ALA A 1 70 ? -19.868 -1.436 12.208 1.00 97.62 70 ALA A C 1
ATOM 493 O O . ALA A 1 70 ? -20.770 -1.279 13.041 1.00 97.62 70 ALA A O 1
ATOM 494 N N . PHE A 1 71 ? -18.892 -2.327 12.387 1.00 96.56 71 PHE A N 1
ATOM 495 C CA . PHE A 1 71 ? -18.766 -3.157 13.579 1.00 96.56 71 PHE A CA 1
ATOM 496 C C . PHE A 1 71 ? -18.539 -2.314 14.841 1.00 96.56 71 PHE A C 1
ATOM 498 O O . PHE A 1 71 ? -19.297 -2.442 15.801 1.00 96.56 71 PHE A O 1
ATOM 505 N N . ILE A 1 72 ? -17.559 -1.403 14.839 1.00 96.50 72 ILE A N 1
ATOM 506 C CA . ILE A 1 72 ? -17.284 -0.524 15.990 1.00 96.50 72 ILE A CA 1
ATOM 507 C C . ILE A 1 72 ? -18.517 0.314 16.338 1.00 96.50 72 ILE A C 1
ATOM 509 O O . ILE A 1 72 ? -18.896 0.421 17.508 1.00 96.50 72 ILE A O 1
ATOM 513 N N . LYS A 1 73 ? -19.181 0.883 15.328 1.00 96.19 73 LYS A N 1
ATOM 514 C CA . LYS A 1 73 ? -20.389 1.682 15.532 1.00 96.19 73 LYS A CA 1
ATOM 515 C C . LYS A 1 73 ? -21.494 0.880 16.216 1.00 96.19 73 LYS A C 1
ATOM 517 O O . LYS A 1 73 ? -22.016 1.316 17.236 1.00 96.19 73 LYS A O 1
ATOM 522 N N . SER A 1 74 ? -21.813 -0.299 15.692 1.00 95.56 74 SER A N 1
ATOM 523 C CA . SER A 1 74 ? -22.903 -1.133 16.214 1.00 95.56 74 SER A CA 1
ATOM 524 C C . SER A 1 74 ? -22.588 -1.786 17.565 1.00 95.56 74 SER A C 1
ATOM 526 O O . SER A 1 74 ? -23.467 -1.891 18.421 1.00 95.56 74 SER A O 1
ATOM 528 N N . ARG A 1 75 ? -21.346 -2.231 17.787 1.00 94.31 75 ARG A N 1
ATOM 529 C CA . ARG A 1 75 ? -20.971 -3.040 18.961 1.00 94.31 75 ARG A CA 1
ATOM 530 C C . ARG A 1 75 ? -20.343 -2.247 20.098 1.00 94.31 75 ARG A C 1
ATOM 532 O O . ARG A 1 75 ? -20.258 -2.791 21.193 1.00 94.31 75 ARG A O 1
ATOM 539 N N . ILE A 1 76 ? -19.919 -1.004 19.859 1.00 94.88 76 ILE A N 1
ATOM 540 C CA . ILE A 1 76 ? -19.294 -0.144 20.875 1.00 94.88 76 ILE A CA 1
ATOM 541 C C . ILE A 1 76 ? -20.032 1.194 20.990 1.00 94.88 76 ILE A C 1
ATOM 543 O O . ILE A 1 76 ? -20.501 1.540 22.069 1.00 94.88 76 ILE A O 1
ATOM 547 N N . ILE A 1 77 ? -20.152 1.954 19.895 1.00 94.38 77 ILE A N 1
ATOM 548 C CA . ILE A 1 77 ? -20.611 3.357 19.965 1.00 94.38 77 ILE A CA 1
ATOM 549 C C . ILE A 1 77 ? -22.116 3.473 20.244 1.00 94.38 77 ILE A C 1
ATOM 551 O O . ILE A 1 77 ? -22.518 4.354 21.003 1.00 94.38 77 ILE A O 1
ATOM 555 N N . TYR A 1 78 ? -22.941 2.611 19.645 1.00 95.62 78 TYR A N 1
ATOM 556 C CA . TYR A 1 78 ? -24.405 2.630 19.783 1.00 95.62 78 TYR A CA 1
ATOM 557 C C . TYR A 1 78 ? -24.935 1.686 20.873 1.00 95.62 78 TYR A C 1
ATOM 559 O O . TYR A 1 78 ? -26.085 1.265 20.819 1.00 95.62 78 TYR A O 1
ATOM 567 N N . GLN A 1 79 ? -24.102 1.345 21.855 1.00 94.88 79 GLN A N 1
ATOM 568 C CA . GLN A 1 79 ? -24.520 0.600 23.042 1.00 94.88 79 GLN A CA 1
ATOM 569 C C . GLN A 1 79 ? -24.913 1.561 24.168 1.00 94.88 79 GLN A C 1
ATOM 571 O O . GLN A 1 79 ? -24.345 2.651 24.272 1.00 94.88 79 GLN A O 1
ATOM 576 N N . GLU A 1 80 ? -25.862 1.146 25.013 1.00 91.69 80 GLU A N 1
ATOM 577 C CA . GLU A 1 80 ? -26.297 1.930 26.181 1.00 91.69 80 GLU A CA 1
ATOM 578 C C . GLU A 1 80 ? -25.117 2.207 27.124 1.00 91.69 80 GLU A C 1
ATOM 580 O O . GLU A 1 80 ? -24.837 3.361 27.448 1.00 91.69 80 GLU A O 1
ATOM 585 N N . ASP A 1 81 ? -24.350 1.164 27.466 1.00 94.06 81 ASP A N 1
ATOM 586 C CA . ASP A 1 81 ? -23.076 1.286 28.178 1.00 94.06 81 ASP A CA 1
ATOM 587 C C . ASP A 1 81 ? -21.888 1.101 27.222 1.00 94.06 81 ASP A C 1
ATOM 589 O O . ASP A 1 81 ? -21.365 0.002 26.991 1.00 94.06 81 ASP A O 1
ATOM 593 N N . LYS A 1 82 ? -21.430 2.227 26.672 1.00 92.88 82 LYS A N 1
ATOM 594 C CA . LYS A 1 82 ? -20.278 2.291 25.761 1.00 92.88 82 LYS A CA 1
ATOM 595 C C . LYS A 1 82 ? -18.978 1.845 26.429 1.00 92.88 82 LYS A C 1
ATOM 597 O O . LYS A 1 82 ? -18.103 1.311 25.749 1.00 92.88 82 LYS A O 1
ATOM 602 N N . ILE A 1 83 ? -18.828 2.06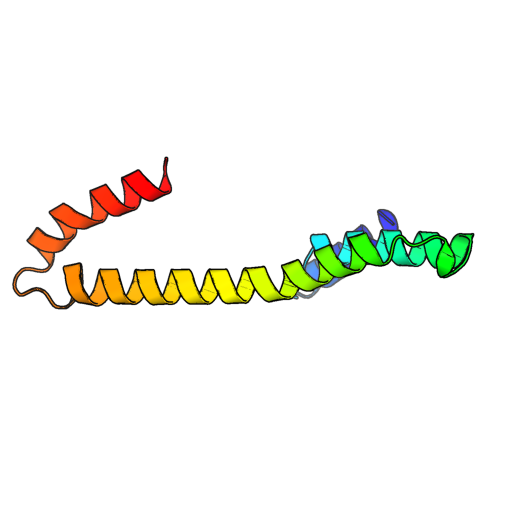1 27.739 1.00 93.44 83 ILE A N 1
ATOM 603 C CA . ILE A 1 83 ? -17.593 1.747 28.469 1.00 93.44 83 ILE A CA 1
ATOM 604 C C . ILE A 1 83 ? -17.496 0.237 28.674 1.00 93.44 83 ILE A C 1
ATOM 606 O O . ILE A 1 83 ? -16.444 -0.345 28.397 1.00 93.44 83 ILE A O 1
ATOM 610 N N . ALA A 1 84 ? -18.579 -0.414 29.103 1.00 95.38 84 ALA A N 1
ATOM 611 C CA . ALA A 1 84 ? -18.621 -1.870 29.220 1.00 95.38 84 ALA A CA 1
ATOM 612 C C . ALA A 1 84 ? -18.409 -2.549 27.856 1.00 95.38 84 ALA A C 1
ATOM 614 O O . ALA A 1 84 ? -17.608 -3.481 27.739 1.00 95.38 84 ALA A O 1
ATOM 615 N N . ALA A 1 85 ? -19.057 -2.037 26.805 1.00 94.81 85 ALA A N 1
ATOM 616 C CA . ALA A 1 85 ? -18.877 -2.536 25.447 1.00 94.81 85 ALA A CA 1
ATOM 617 C C . ALA A 1 85 ? -17.431 -2.368 24.944 1.00 94.81 85 ALA A C 1
ATOM 619 O O . ALA A 1 85 ? -16.855 -3.313 24.399 1.00 94.81 85 ALA A O 1
ATOM 620 N N . ALA A 1 86 ? -16.811 -1.206 25.175 1.00 95.12 86 ALA A N 1
ATOM 621 C CA . ALA A 1 86 ? -15.420 -0.953 24.807 1.00 95.12 86 ALA A CA 1
ATOM 622 C C . ALA A 1 86 ? -14.451 -1.878 25.558 1.00 95.12 86 ALA A C 1
ATOM 624 O O . ALA A 1 86 ? -13.590 -2.491 24.928 1.00 95.12 86 ALA A O 1
ATOM 625 N N . LYS A 1 87 ? -14.629 -2.053 26.875 1.00 95.88 87 LYS A N 1
ATOM 626 C CA . LYS A 1 87 ? -13.815 -2.972 27.693 1.00 95.88 87 LYS A CA 1
ATOM 627 C C . LYS A 1 87 ? -13.859 -4.412 27.178 1.00 95.88 87 LYS A C 1
ATOM 629 O O . LYS A 1 87 ? -12.867 -5.120 27.297 1.00 95.88 87 LYS A O 1
ATOM 634 N N . LYS A 1 88 ? -14.984 -4.840 26.598 1.00 95.00 88 LYS A N 1
ATOM 635 C CA . LYS A 1 88 ? -15.125 -6.172 26.000 1.00 95.00 88 LYS A CA 1
ATOM 636 C C . LYS A 1 88 ? -14.500 -6.262 24.608 1.00 95.00 88 LYS A C 1
ATOM 638 O O . LYS A 1 88 ? -13.758 -7.200 24.336 1.00 95.00 88 LYS A O 1
ATOM 643 N N . TRP A 1 89 ? -14.832 -5.334 23.710 1.00 95.75 89 TRP A N 1
ATOM 644 C CA . TRP A 1 89 ? -14.509 -5.478 22.287 1.00 95.75 89 TRP A CA 1
ATOM 645 C C . TRP A 1 89 ? -13.139 -4.925 21.902 1.00 95.75 89 TRP A C 1
ATOM 647 O O . TRP A 1 89 ? -12.492 -5.516 21.045 1.00 95.75 89 TRP A O 1
ATOM 657 N N . VAL A 1 90 ? -12.657 -3.848 22.530 1.00 94.94 90 VAL A N 1
ATOM 658 C CA . VAL A 1 90 ? -11.348 -3.263 22.183 1.00 94.94 90 VAL A CA 1
ATOM 659 C C . VAL A 1 90 ? -10.202 -4.268 22.372 1.00 94.94 90 VAL A C 1
ATOM 661 O O . VAL A 1 90 ? -9.426 -4.419 21.430 1.00 94.94 90 VAL A O 1
ATOM 664 N N . PRO A 1 91 ? -10.102 -5.025 23.488 1.00 95.50 91 PRO A N 1
ATOM 665 C CA . PRO A 1 91 ? -9.042 -6.024 23.639 1.00 95.50 91 PRO A CA 1
ATOM 666 C C . PRO A 1 91 ? -9.099 -7.126 22.578 1.00 95.50 91 PRO A C 1
ATOM 668 O O . PRO A 1 91 ? -8.060 -7.542 22.083 1.00 95.50 91 PRO A O 1
ATOM 671 N N . VAL A 1 92 ? -10.303 -7.564 22.188 1.00 94.69 92 VAL A N 1
ATOM 672 C CA . VAL A 1 92 ? -10.492 -8.576 21.134 1.00 94.69 92 VAL A CA 1
ATOM 673 C C . VAL A 1 92 ? -10.015 -8.046 19.784 1.00 94.69 92 VAL A C 1
ATOM 675 O O . VAL A 1 92 ? -9.294 -8.741 19.076 1.00 94.69 92 VAL A O 1
ATOM 678 N N . LEU A 1 93 ? -10.376 -6.808 19.436 1.00 93.44 93 LEU A N 1
ATOM 679 C CA . LEU A 1 93 ? -9.944 -6.183 18.184 1.00 93.44 93 LEU A CA 1
ATOM 680 C C . LEU A 1 93 ? -8.422 -5.994 18.133 1.00 93.44 93 LEU A C 1
ATOM 682 O O . LEU A 1 93 ? -7.810 -6.268 17.105 1.00 93.44 93 LEU A O 1
ATOM 686 N N . VAL A 1 94 ? -7.806 -5.570 19.242 1.00 93.56 94 VAL A N 1
ATOM 687 C CA . VAL A 1 94 ? -6.345 -5.432 19.341 1.00 93.56 94 VAL A CA 1
ATOM 688 C C . VAL A 1 94 ? -5.660 -6.796 19.266 1.00 93.56 94 VAL A C 1
ATOM 690 O O . VAL A 1 94 ? -4.664 -6.919 18.564 1.00 93.56 94 VAL A O 1
ATOM 693 N N . ALA A 1 95 ? -6.202 -7.827 19.920 1.00 93.50 95 ALA A N 1
ATOM 694 C CA . ALA A 1 95 ? -5.656 -9.179 19.842 1.00 93.50 95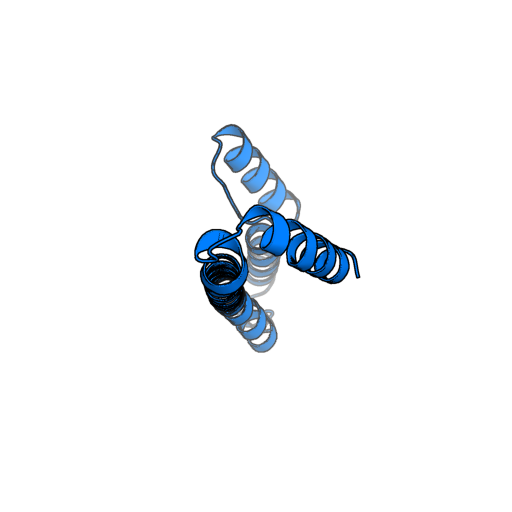 ALA A CA 1
ATOM 695 C C . ALA A 1 95 ? -5.643 -9.698 18.397 1.00 93.50 95 ALA A C 1
ATOM 697 O O . ALA A 1 95 ? -4.607 -10.172 17.952 1.00 93.50 95 ALA A O 1
ATOM 698 N N . ILE A 1 96 ? -6.743 -9.522 17.653 1.00 92.12 96 ILE A N 1
ATOM 699 C CA . ILE A 1 96 ? -6.832 -9.903 16.231 1.00 92.12 96 ILE A CA 1
ATOM 700 C C . ILE A 1 96 ? -5.838 -9.114 15.364 1.00 92.12 96 ILE A C 1
ATOM 702 O O . ILE A 1 96 ? -5.339 -9.640 14.380 1.00 92.12 96 ILE A O 1
ATOM 706 N N . MET A 1 97 ? -5.560 -7.850 15.697 1.00 88.69 97 MET A N 1
ATOM 707 C CA . MET A 1 97 ? -4.613 -7.021 14.939 1.00 88.69 97 MET A CA 1
ATOM 708 C C . MET A 1 97 ? -3.147 -7.420 15.170 1.00 88.69 97 MET A C 1
ATOM 710 O O . MET A 1 97 ? -2.310 -7.182 14.304 1.00 88.69 97 MET A O 1
ATOM 714 N N . VAL A 1 98 ? -2.824 -7.950 16.352 1.00 88.12 98 VAL A N 1
ATOM 715 C CA . VAL A 1 98 ? -1.448 -8.295 16.751 1.00 88.12 98 VAL A CA 1
ATOM 716 C C . VAL A 1 98 ? -1.079 -9.738 16.380 1.00 88.12 98 VAL A C 1
ATOM 718 O O . VAL A 1 98 ? 0.108 -10.035 16.268 1.00 88.12 98 VAL A O 1
ATOM 721 N N . THR A 1 99 ? -2.065 -10.620 16.190 1.00 69.88 99 THR A N 1
ATOM 722 C CA . THR A 1 99 ? -1.880 -11.986 15.659 1.00 69.88 99 THR A CA 1
ATOM 723 C C . THR A 1 99 ? -1.676 -12.005 14.155 1.00 69.88 99 THR A C 1
ATOM 725 O O . THR A 1 99 ? -0.755 -12.722 13.707 1.00 69.88 99 THR A O 1
#

Solvent-accessible surface area (backbone atoms only — not comparable to full-atom values): 5530 Å² total; per-residue (Å²): 60,69,67,61,24,49,53,51,50,53,53,33,54,74,73,68,47,95,71,60,67,66,60,36,41,52,50,24,45,52,51,46,45,35,75,73,74,34,77,78,77,53,61,59,69,60,51,49,54,54,57,49,47,67,54,50,48,57,53,51,51,52,49,51,52,51,52,50,50,52,46,47,41,63,61,22,68,70,36,94,56,37,64,64,30,39,70,59,47,50,60,53,56,52,50,65,72,74,106

Nearest PDB structures (foldseek):
  6l85-assembly1_A  TM=9.780E-01  e=3.008E-04  Thermotoga maritima MSB8

Sequence (99 aa):
ALLAAGIWLHMATYIGAPVSTTHSIVGGVLGAGIASVDVNVVNWMTMGKIAASWVISPV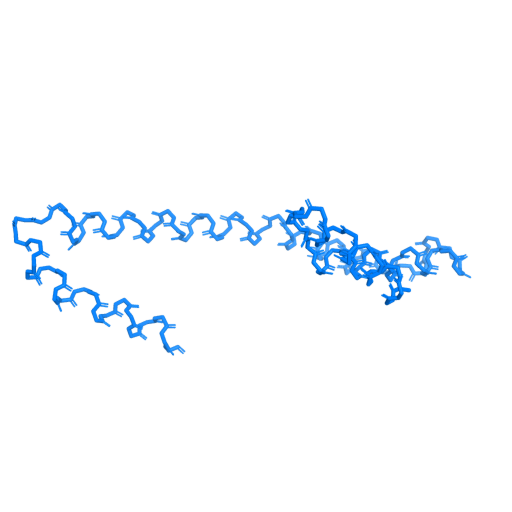LGGLIAALFLAFIKSRIIYQEDKIAAAKKWVPVLVAIMVT